Protein AF-A0A525BX23-F1 (afdb_monomer_lite)

Sequence (139 aa):
MHGLFRKISITIAASALLTISATSSAQLKKGWDKSSVDKLAKSCTSQIMQGAKQGYYEKARKAGNSNPKPFPEKQLKESFAGMCKCMSNKAANTWEFNDFKANANTYFKQLIQPAMNGGECKPTGLVGKAIKKAKESKK

Structure (mmCIF, N/CA/C/O backbone):
data_AF-A0A525BX23-F1
#
_entry.id   AF-A0A525BX23-F1
#
loop_
_atom_site.group_PDB
_atom_site.id
_atom_site.type_symbol
_atom_site.label_atom_id
_atom_site.label_alt_id
_atom_site.label_comp_id
_atom_site.label_asym_id
_atom_site.label_entity_id
_atom_site.label_seq_id
_atom_site.pdbx_PDB_ins_code
_atom_site.Cartn_x
_atom_site.Cartn_y
_atom_site.Cartn_z
_atom_site.occupancy
_atom_site.B_iso_or_equiv
_atom_site.auth_seq_id
_atom_site.auth_comp_id
_atom_site.auth_asym_id
_atom_site.auth_atom_id
_atom_site.pdbx_PDB_model_num
ATOM 1 N N . MET A 1 1 ? -39.612 -18.616 -74.747 1.00 38.44 1 MET A N 1
ATOM 2 C CA . MET A 1 1 ? -38.160 -18.804 -74.957 1.00 38.44 1 MET A CA 1
ATOM 3 C C . MET A 1 1 ? -37.420 -18.121 -73.815 1.00 38.44 1 MET A C 1
ATOM 5 O O . MET A 1 1 ? -37.908 -17.121 -73.315 1.00 38.44 1 MET A O 1
ATOM 9 N N . HIS A 1 2 ? -36.337 -18.751 -73.367 1.00 43.81 2 HIS A N 1
ATOM 10 C CA . HIS A 1 2 ? -35.515 -18.516 -72.172 1.00 43.81 2 HIS A CA 1
ATOM 11 C C . HIS A 1 2 ? -35.261 -17.061 -71.731 1.00 43.81 2 HIS A C 1
ATOM 13 O O . HIS A 1 2 ? -35.057 -16.188 -72.566 1.00 43.81 2 HIS A O 1
ATOM 19 N N . GLY A 1 3 ? -35.150 -16.832 -70.412 1.00 34.22 3 GLY A N 1
ATOM 20 C CA . GLY A 1 3 ? -34.769 -15.519 -69.878 1.00 34.22 3 GLY A CA 1
ATOM 21 C C . GLY A 1 3 ? -34.473 -15.446 -68.377 1.00 34.22 3 GLY A C 1
ATOM 22 O O . GLY A 1 3 ? -35.175 -14.760 -67.655 1.00 34.22 3 GLY A O 1
ATOM 23 N N . LEU A 1 4 ? -33.415 -16.139 -67.945 1.00 47.03 4 LEU A N 1
ATOM 24 C CA . LEU A 1 4 ? -32.524 -15.816 -66.818 1.00 47.03 4 LEU A CA 1
ATOM 25 C C . LEU A 1 4 ? -33.097 -15.565 -65.404 1.00 47.03 4 LEU A C 1
ATOM 27 O O . LEU A 1 4 ? -33.492 -14.469 -65.016 1.00 47.03 4 LEU A O 1
ATOM 31 N N . PHE A 1 5 ? -32.870 -16.575 -64.561 1.00 51.03 5 PHE A N 1
ATOM 32 C CA . PHE A 1 5 ? -32.584 -16.440 -63.135 1.00 51.03 5 PHE A CA 1
ATOM 33 C C . PHE A 1 5 ? -31.539 -15.340 -62.857 1.00 51.03 5 PHE A C 1
ATOM 35 O O . PHE A 1 5 ? -30.405 -15.425 -63.329 1.00 51.03 5 PHE A O 1
ATOM 42 N N . ARG A 1 6 ? -31.855 -14.381 -61.982 1.00 46.59 6 ARG A N 1
ATOM 43 C CA . ARG A 1 6 ? -30.848 -13.611 -61.233 1.00 46.59 6 ARG A CA 1
ATOM 44 C C . ARG A 1 6 ? -31.131 -13.734 -59.740 1.00 46.59 6 ARG A C 1
ATOM 46 O O . ARG A 1 6 ? -31.875 -12.959 -59.154 1.00 46.59 6 ARG A O 1
ATOM 53 N N . LYS A 1 7 ? -30.526 -14.761 -59.136 1.00 47.50 7 LYS A N 1
ATOM 54 C CA . LYS A 1 7 ? -30.366 -14.884 -57.686 1.00 47.50 7 LYS A CA 1
ATOM 55 C C . LYS A 1 7 ? -29.443 -13.756 -57.226 1.00 47.50 7 LYS A C 1
ATOM 57 O O . LYS A 1 7 ? -28.254 -13.778 -57.528 1.00 47.50 7 LYS A O 1
ATOM 62 N N . ILE A 1 8 ? -29.989 -12.766 -56.530 1.00 53.78 8 ILE A N 1
ATOM 63 C CA . ILE A 1 8 ? -29.196 -11.744 -55.848 1.00 53.78 8 ILE A CA 1
ATOM 64 C C . ILE A 1 8 ? -28.881 -12.300 -54.457 1.00 53.78 8 ILE A C 1
ATOM 66 O O . ILE A 1 8 ? -29.653 -12.156 -53.513 1.00 53.78 8 ILE A O 1
ATOM 70 N N . SER A 1 9 ? -27.760 -13.009 -54.351 1.00 48.25 9 SER A N 1
ATOM 71 C CA . SER A 1 9 ? -27.152 -13.346 -53.067 1.00 48.25 9 SER A CA 1
ATOM 72 C C . SER A 1 9 ? -26.430 -12.101 -52.553 1.00 48.25 9 SER A C 1
ATOM 74 O O . SER A 1 9 ? -25.322 -11.804 -52.991 1.00 48.25 9 SER A O 1
ATOM 76 N N . ILE A 1 10 ? -27.062 -11.344 -51.653 1.00 51.56 10 ILE A N 1
ATOM 77 C CA . ILE A 1 10 ? -26.359 -10.324 -50.864 1.00 51.56 10 ILE A CA 1
ATOM 78 C C . ILE A 1 10 ? -25.617 -11.070 -49.761 1.00 51.56 10 ILE A C 1
ATOM 80 O O . ILE A 1 10 ? -26.192 -11.478 -48.753 1.00 51.56 10 ILE A O 1
ATOM 84 N N . THR A 1 11 ? -24.330 -11.296 -49.991 1.00 51.59 11 THR A N 1
ATOM 85 C CA . THR A 1 11 ? -23.398 -11.785 -48.982 1.00 51.59 11 THR A CA 1
ATOM 86 C C . THR A 1 11 ? -23.236 -10.692 -47.930 1.00 51.59 11 THR A C 1
ATOM 88 O O . THR A 1 11 ? -22.620 -9.659 -48.189 1.00 51.59 11 THR A O 1
ATOM 91 N N . ILE A 1 12 ? -23.804 -10.897 -46.741 1.00 56.25 12 ILE A N 1
ATOM 92 C CA . ILE A 1 12 ? -23.509 -10.070 -45.570 1.00 56.25 12 ILE A CA 1
ATOM 93 C C . ILE A 1 12 ? -22.059 -10.378 -45.190 1.00 56.25 12 ILE A C 1
ATOM 95 O O . ILE A 1 12 ? -21.771 -11.399 -44.566 1.00 56.25 12 ILE A O 1
ATOM 99 N N . ALA A 1 13 ? -21.131 -9.525 -45.619 1.00 51.81 13 ALA A N 1
ATOM 100 C CA . ALA A 1 13 ? -19.764 -9.541 -45.131 1.00 51.81 13 ALA A CA 1
ATOM 101 C C . ALA A 1 13 ? -19.794 -9.126 -43.654 1.00 51.81 13 ALA A C 1
ATOM 103 O O . ALA A 1 13 ? -19.827 -7.944 -43.316 1.00 51.81 13 ALA A O 1
ATOM 104 N N . ALA A 1 14 ? -19.844 -10.118 -42.767 1.00 51.56 14 ALA A N 1
ATOM 105 C CA . ALA A 1 14 ? -19.589 -9.927 -41.354 1.00 51.56 14 ALA A CA 1
ATOM 106 C C . ALA A 1 14 ? -18.111 -9.550 -41.199 1.00 51.56 14 ALA A C 1
ATOM 108 O O . ALA A 1 14 ? -17.236 -10.413 -41.132 1.00 51.56 14 ALA A O 1
ATOM 109 N N . SER A 1 15 ? -17.830 -8.249 -41.186 1.00 55.75 15 SER A N 1
ATOM 110 C CA . SER A 1 15 ? -16.538 -7.710 -40.775 1.00 55.75 15 SER A CA 1
ATOM 111 C C . SER A 1 15 ? -16.331 -8.056 -39.303 1.00 55.75 15 SER A C 1
ATOM 113 O O . SER A 1 15 ? -16.725 -7.310 -38.408 1.00 55.75 15 SER A O 1
ATOM 115 N N . ALA A 1 16 ? -15.743 -9.224 -39.053 1.00 54.09 16 ALA A N 1
ATOM 116 C CA . ALA A 1 16 ? -15.185 -9.591 -37.767 1.00 54.09 16 ALA A CA 1
ATOM 117 C C . ALA A 1 16 ? -14.034 -8.620 -37.472 1.00 54.09 16 ALA A C 1
ATOM 119 O O . ALA A 1 16 ? -12.885 -8.848 -37.847 1.00 54.09 16 ALA A O 1
ATOM 120 N N . LEU A 1 17 ? -14.362 -7.497 -36.833 1.00 55.81 17 LEU A N 1
ATOM 121 C CA . LEU A 1 17 ? -13.396 -6.656 -36.144 1.00 55.81 17 LEU A CA 1
ATOM 122 C C . LEU A 1 17 ? -12.798 -7.511 -35.026 1.00 55.81 17 LEU A C 1
ATOM 124 O O . LEU A 1 17 ? -13.329 -7.586 -33.920 1.00 55.81 17 LEU A O 1
ATOM 128 N N . LEU A 1 18 ? -11.705 -8.195 -35.357 1.00 53.16 18 LEU A N 1
ATOM 129 C CA . LEU A 1 18 ? -10.747 -8.734 -34.409 1.00 53.16 18 LEU A CA 1
ATOM 130 C C . LEU A 1 18 ? -10.244 -7.555 -33.573 1.00 53.16 18 LEU A C 1
ATOM 132 O O . LEU A 1 18 ? -9.275 -6.885 -33.925 1.00 53.16 18 LEU A O 1
ATOM 136 N N . THR A 1 19 ? -10.919 -7.278 -32.462 1.00 56.97 19 THR A N 1
ATOM 137 C CA . THR A 1 19 ? -10.357 -6.515 -31.354 1.00 56.97 19 THR A CA 1
ATOM 138 C C . THR A 1 19 ? -9.219 -7.348 -30.788 1.00 56.97 19 THR A C 1
ATOM 140 O O . THR A 1 19 ? -9.377 -8.119 -29.842 1.00 56.97 19 THR A O 1
ATOM 143 N N . ILE A 1 20 ? -8.043 -7.204 -31.401 1.00 53.62 20 ILE A N 1
ATOM 144 C CA . ILE A 1 20 ? -6.779 -7.605 -30.804 1.00 53.62 20 ILE A CA 1
ATOM 145 C C . ILE A 1 20 ? -6.652 -6.725 -29.564 1.00 53.62 20 ILE A C 1
ATOM 147 O O . ILE A 1 20 ? -6.194 -5.585 -29.620 1.00 53.62 20 ILE A O 1
ATOM 151 N N . SER A 1 21 ? -7.142 -7.235 -28.437 1.00 47.41 21 SER A N 1
ATOM 152 C CA . SER A 1 21 ? -6.787 -6.713 -27.131 1.00 47.41 21 SER A CA 1
ATOM 153 C C . SER A 1 21 ? -5.287 -6.931 -27.034 1.00 47.41 21 SER A C 1
ATOM 155 O O . SER A 1 21 ? -4.837 -8.045 -26.767 1.00 47.41 21 SER A O 1
ATOM 157 N N . ALA A 1 22 ? -4.511 -5.901 -27.374 1.00 51.19 22 ALA A N 1
ATOM 158 C CA . ALA A 1 22 ? -3.086 -5.879 -27.133 1.00 51.19 22 ALA A CA 1
ATOM 159 C C . ALA A 1 22 ? -2.917 -6.054 -25.626 1.00 51.19 22 ALA A C 1
ATOM 161 O O . ALA A 1 22 ? -3.036 -5.110 -24.845 1.00 51.19 22 ALA A O 1
ATOM 162 N N . THR A 1 23 ? -2.718 -7.300 -25.207 1.00 42.97 23 THR A N 1
ATOM 163 C CA . THR A 1 23 ? -2.294 -7.631 -23.859 1.00 42.97 23 THR A CA 1
ATOM 164 C C . THR A 1 23 ? -0.853 -7.154 -23.778 1.00 42.97 23 THR A C 1
ATOM 166 O O . THR A 1 23 ? 0.080 -7.933 -23.959 1.00 42.97 23 THR A O 1
ATOM 169 N N . SER A 1 24 ? -0.667 -5.844 -23.603 1.00 49.28 24 SER A N 1
ATOM 170 C CA . SER A 1 24 ? 0.616 -5.252 -23.262 1.00 49.28 24 SER A CA 1
ATOM 171 C C . SER A 1 24 ? 1.027 -5.892 -21.948 1.00 49.28 24 SER A C 1
ATOM 173 O O . SER A 1 24 ? 0.584 -5.480 -20.876 1.00 49.28 24 SER A O 1
ATOM 175 N N . SER A 1 25 ? 1.822 -6.958 -22.034 1.00 53.00 25 SER A N 1
ATOM 176 C CA . SER A 1 25 ? 2.584 -7.469 -20.907 1.00 53.00 25 SER A CA 1
ATOM 177 C C . SER A 1 25 ? 3.446 -6.303 -20.457 1.00 53.00 25 SER A C 1
ATOM 179 O O . SER A 1 25 ? 4.442 -5.988 -21.102 1.00 53.00 25 SER A O 1
ATOM 181 N N . ALA A 1 26 ? 2.975 -5.593 -19.433 1.00 64.06 26 ALA A N 1
ATOM 182 C CA . ALA A 1 26 ? 3.566 -4.356 -18.967 1.00 64.06 26 ALA A CA 1
ATOM 183 C C . ALA A 1 26 ? 5.034 -4.637 -18.623 1.00 64.06 26 ALA A C 1
ATOM 185 O O . ALA A 1 26 ? 5.336 -5.365 -17.673 1.00 64.06 26 ALA A O 1
ATOM 186 N N . GLN A 1 27 ? 5.933 -4.175 -19.492 1.00 81.19 27 GLN A N 1
ATOM 187 C CA . GLN A 1 27 ? 7.348 -4.471 -19.376 1.00 81.19 27 GLN A CA 1
ATOM 188 C C . GLN A 1 2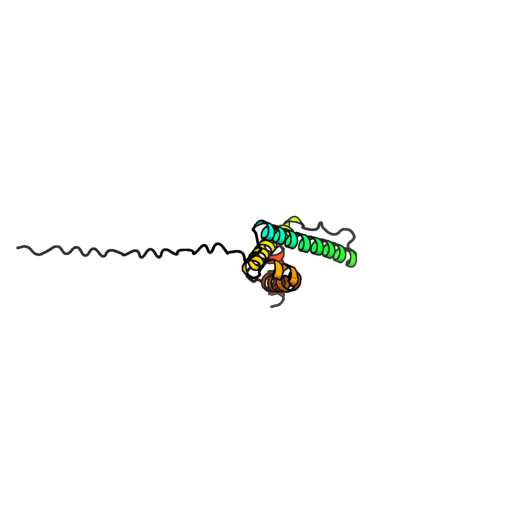7 ? 7.894 -3.665 -18.204 1.00 81.19 27 GLN A C 1
ATOM 190 O O . GLN A 1 27 ? 7.929 -2.434 -18.239 1.00 81.19 27 GLN A O 1
ATOM 195 N N . LEU A 1 28 ? 8.318 -4.377 -17.161 1.00 92.44 28 LEU A N 1
ATOM 196 C CA . LEU A 1 28 ? 8.921 -3.757 -15.992 1.00 92.44 28 LEU A CA 1
ATOM 197 C C . LEU A 1 28 ? 10.175 -2.978 -16.414 1.00 92.44 28 LEU A C 1
ATOM 199 O O . LEU A 1 28 ? 10.968 -3.441 -17.239 1.00 92.44 28 LEU A O 1
ATOM 203 N N . LYS A 1 29 ? 10.362 -1.791 -15.840 1.00 95.44 29 LYS A N 1
ATOM 204 C CA . LYS A 1 29 ? 11.578 -0.994 -16.009 1.00 95.44 29 LYS A CA 1
ATOM 205 C C . LYS A 1 29 ? 12.786 -1.737 -15.435 1.00 95.44 29 LYS A C 1
ATOM 207 O O . LYS A 1 29 ? 12.662 -2.671 -14.640 1.00 95.44 29 LYS A O 1
ATOM 212 N N . LYS A 1 30 ? 13.982 -1.294 -15.818 1.00 96.12 30 LYS A N 1
ATOM 213 C CA . LYS A 1 30 ? 15.248 -1.900 -15.396 1.00 96.12 30 LYS A CA 1
ATOM 214 C C . LYS A 1 30 ? 15.338 -2.041 -13.871 1.00 96.12 30 LYS A C 1
ATOM 216 O O . LYS A 1 30 ? 14.972 -1.137 -13.117 1.00 96.12 30 LYS A O 1
ATOM 221 N N . GLY A 1 31 ? 15.864 -3.183 -13.430 1.00 94.56 31 GLY A N 1
ATOM 222 C CA . GLY A 1 31 ? 16.097 -3.497 -12.018 1.00 94.56 31 GLY A CA 1
ATOM 223 C C . GLY A 1 31 ? 14.867 -3.997 -11.256 1.00 94.56 31 GLY A C 1
ATOM 224 O O . GLY A 1 31 ? 15.007 -4.376 -10.098 1.00 94.56 31 GLY A O 1
ATOM 225 N N . TRP A 1 32 ? 13.686 -4.030 -11.878 1.00 96.50 32 TRP A N 1
ATOM 226 C CA . TRP A 1 32 ? 12.504 -4.658 -11.294 1.00 96.50 32 TRP A CA 1
ATOM 227 C C . TRP A 1 32 ? 12.396 -6.128 -11.690 1.00 96.50 32 TRP A C 1
ATOM 229 O O . TRP A 1 32 ? 12.539 -6.490 -12.855 1.00 96.50 32 TRP A O 1
ATOM 239 N N . ASP A 1 33 ? 12.028 -6.958 -10.722 1.00 95.12 33 ASP A N 1
ATOM 240 C CA . ASP A 1 33 ? 11.516 -8.308 -10.934 1.00 95.12 33 ASP A CA 1
ATOM 241 C C . ASP A 1 33 ? 10.122 -8.447 -10.310 1.00 95.12 33 ASP A C 1
ATOM 243 O O . ASP A 1 33 ? 9.720 -7.664 -9.442 1.00 95.12 33 ASP A O 1
ATOM 247 N N . LYS A 1 34 ? 9.381 -9.479 -10.723 1.00 94.19 34 LYS A N 1
ATOM 248 C CA . LYS A 1 34 ? 8.028 -9.743 -10.213 1.00 94.19 34 LYS A CA 1
ATOM 249 C C . LYS A 1 34 ? 7.988 -9.871 -8.686 1.00 94.19 34 LYS A C 1
ATOM 251 O O . LYS A 1 34 ? 7.058 -9.363 -8.062 1.00 94.19 34 LYS A O 1
ATOM 256 N N . SER A 1 35 ? 8.996 -10.490 -8.070 1.00 96.06 35 SER A N 1
ATOM 257 C CA . SER A 1 35 ? 9.039 -10.635 -6.613 1.00 96.06 35 SER A CA 1
ATOM 258 C C . SER A 1 35 ? 9.257 -9.289 -5.919 1.00 96.06 35 SER A C 1
ATOM 260 O O . SER A 1 35 ? 8.654 -9.049 -4.876 1.00 96.06 35 SER A O 1
ATOM 262 N N . SER A 1 36 ? 10.052 -8.385 -6.496 1.00 95.56 36 SER A N 1
ATOM 263 C CA . SER A 1 36 ? 10.242 -7.026 -5.973 1.00 95.56 36 SER A CA 1
ATOM 264 C C . SER A 1 36 ? 8.957 -6.199 -6.049 1.00 95.56 36 SER A C 1
ATOM 266 O O . SER A 1 36 ? 8.615 -5.515 -5.082 1.00 95.56 36 SER A O 1
ATOM 268 N N . VAL A 1 37 ? 8.182 -6.331 -7.131 1.00 96.50 37 VAL A N 1
ATOM 269 C CA . VAL A 1 37 ? 6.847 -5.712 -7.244 1.00 96.50 37 VAL A CA 1
ATOM 270 C C . VAL A 1 37 ? 5.887 -6.267 -6.185 1.00 96.50 37 VAL A C 1
ATOM 272 O O . VAL A 1 37 ? 5.215 -5.500 -5.491 1.00 96.50 37 VAL A O 1
ATOM 275 N N . ASP A 1 38 ? 5.855 -7.587 -5.996 1.00 96.50 38 ASP A N 1
ATOM 276 C CA . ASP A 1 38 ? 4.991 -8.227 -4.997 1.00 96.50 38 ASP A CA 1
ATOM 277 C C . ASP A 1 38 ? 5.403 -7.874 -3.557 1.00 96.50 38 ASP A C 1
ATOM 279 O O . ASP A 1 38 ? 4.546 -7.640 -2.697 1.00 96.50 38 ASP A O 1
ATOM 283 N N . LYS A 1 39 ? 6.710 -7.797 -3.276 1.00 96.62 39 LYS A N 1
ATOM 284 C CA . LYS A 1 39 ? 7.249 -7.337 -1.985 1.00 96.62 39 LYS A CA 1
ATOM 285 C C . LYS A 1 39 ? 6.850 -5.892 -1.716 1.00 96.62 39 LYS A C 1
ATOM 287 O O . LYS A 1 39 ? 6.423 -5.584 -0.602 1.00 96.62 39 LYS A O 1
ATOM 292 N N . LEU A 1 40 ? 6.922 -5.029 -2.727 1.00 95.69 40 LEU A N 1
ATOM 293 C CA . LEU A 1 40 ? 6.493 -3.641 -2.610 1.00 95.69 40 LEU A CA 1
ATOM 294 C C . LEU A 1 40 ? 4.997 -3.539 -2.286 1.00 95.69 40 LEU A C 1
ATOM 296 O O . LEU A 1 40 ? 4.623 -2.815 -1.364 1.00 95.69 40 LEU A O 1
ATOM 300 N N . ALA A 1 41 ? 4.150 -4.312 -2.970 1.00 96.50 41 ALA A N 1
ATOM 301 C CA . ALA A 1 41 ? 2.706 -4.313 -2.734 1.00 96.50 41 ALA A CA 1
ATOM 302 C C . ALA A 1 41 ? 2.354 -4.802 -1.316 1.00 96.50 41 ALA A C 1
ATOM 304 O O . ALA A 1 41 ? 1.509 -4.212 -0.629 1.00 96.50 41 ALA A O 1
ATOM 305 N N . LYS A 1 42 ? 3.036 -5.853 -0.845 1.00 96.38 42 LYS A N 1
ATOM 306 C CA . LYS A 1 42 ? 2.896 -6.369 0.526 1.00 96.38 42 LYS A CA 1
ATOM 307 C C . LYS A 1 42 ? 3.357 -5.345 1.564 1.00 96.38 42 LYS A C 1
ATOM 309 O O . LYS A 1 42 ? 2.637 -5.119 2.535 1.00 96.38 42 LYS A O 1
ATOM 314 N N . SER A 1 43 ? 4.504 -4.700 1.343 1.00 95.00 43 SER A N 1
ATOM 315 C CA . SER A 1 43 ? 5.036 -3.659 2.232 1.00 95.00 43 SER A CA 1
ATOM 316 C C . SER A 1 43 ? 4.099 -2.453 2.311 1.00 95.00 43 SER A C 1
ATOM 318 O O . SER A 1 43 ? 3.744 -2.034 3.410 1.00 95.00 43 SER A O 1
ATOM 320 N N . CYS A 1 44 ? 3.607 -1.966 1.167 1.00 94.75 44 CYS A N 1
ATOM 321 C CA . CYS A 1 44 ? 2.589 -0.916 1.093 1.00 94.75 44 CYS A CA 1
ATOM 322 C C . CYS A 1 44 ? 1.363 -1.268 1.946 1.00 94.75 44 CYS A C 1
ATOM 324 O O . CYS A 1 44 ? 0.949 -0.485 2.799 1.00 94.75 44 CYS A O 1
ATOM 326 N N . THR A 1 45 ? 0.826 -2.482 1.780 1.00 95.38 45 THR A N 1
ATOM 327 C CA . THR A 1 45 ? -0.354 -2.923 2.536 1.00 95.38 45 THR A CA 1
ATOM 328 C C . THR A 1 45 ? -0.048 -2.983 4.032 1.00 95.38 45 THR A C 1
ATOM 330 O O . THR A 1 45 ? -0.822 -2.479 4.839 1.00 95.38 45 THR A O 1
ATOM 333 N N . SER A 1 46 ? 1.094 -3.557 4.417 1.00 94.56 46 SER A N 1
ATOM 334 C CA . SER A 1 46 ? 1.503 -3.679 5.820 1.00 94.56 46 SER A CA 1
ATOM 335 C C . SER A 1 46 ? 1.660 -2.320 6.501 1.00 94.56 46 SER A C 1
ATOM 337 O O . SER A 1 46 ? 1.127 -2.123 7.589 1.00 94.56 46 SER A O 1
ATOM 339 N N . GLN A 1 47 ? 2.349 -1.372 5.863 1.00 93.06 47 GLN A N 1
ATOM 340 C CA . GLN A 1 47 ? 2.585 -0.043 6.433 1.00 93.06 47 GLN A CA 1
ATOM 341 C C . GLN A 1 47 ? 1.279 0.735 6.625 1.00 93.06 47 GLN A C 1
ATOM 343 O O . GLN A 1 47 ? 1.060 1.319 7.687 1.00 93.06 47 GLN A O 1
ATOM 348 N N . ILE A 1 48 ? 0.366 0.674 5.648 1.00 92.88 48 ILE A N 1
ATOM 349 C CA . ILE A 1 48 ? -0.964 1.285 5.775 1.00 92.88 48 ILE A CA 1
ATOM 350 C C . ILE A 1 48 ? -1.735 0.656 6.940 1.00 92.88 48 ILE A C 1
ATOM 352 O O . ILE A 1 48 ? -2.317 1.373 7.752 1.00 92.88 48 ILE A O 1
ATOM 356 N N . MET A 1 49 ? -1.729 -0.674 7.047 1.00 94.75 49 MET A N 1
ATOM 357 C CA . MET A 1 49 ? -2.456 -1.386 8.099 1.00 94.75 49 MET A CA 1
ATOM 358 C C . MET A 1 49 ? -1.913 -1.083 9.498 1.00 94.75 49 MET A C 1
ATOM 360 O O . MET A 1 49 ? -2.705 -0.888 10.420 1.00 94.75 49 MET A O 1
ATOM 364 N N . 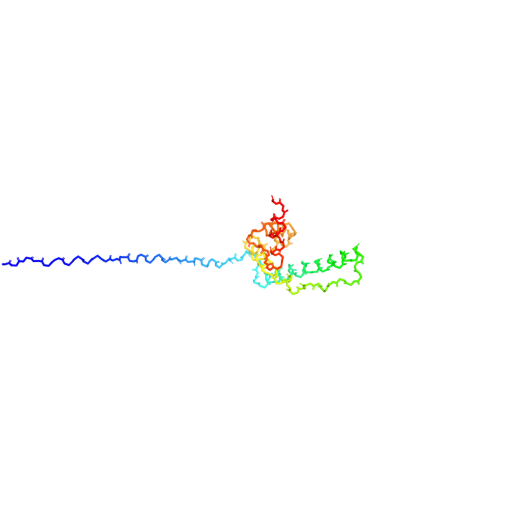GLN A 1 50 ? -0.590 -0.995 9.658 1.00 93.50 50 GLN A N 1
ATOM 365 C CA . GLN A 1 50 ? 0.040 -0.623 10.927 1.00 93.50 50 GLN A CA 1
ATOM 366 C C . GLN A 1 50 ? -0.363 0.793 11.351 1.00 93.50 50 GLN A C 1
ATOM 368 O O . GLN A 1 50 ? -0.878 0.969 12.458 1.00 93.50 50 GLN A O 1
ATOM 373 N N . GLY A 1 51 ? -0.232 1.776 10.454 1.00 91.50 51 GLY A N 1
ATOM 374 C CA . GLY A 1 51 ? -0.625 3.158 10.741 1.00 91.50 51 GLY A CA 1
ATOM 375 C C . GLY A 1 51 ? -2.125 3.303 11.020 1.00 91.50 51 GLY A C 1
ATOM 376 O O . GLY A 1 51 ? -2.523 3.987 11.962 1.00 91.50 51 GLY A O 1
ATOM 377 N N . ALA A 1 52 ? -2.974 2.606 10.261 1.00 92.62 52 ALA A N 1
ATOM 378 C CA . ALA A 1 52 ? -4.421 2.621 10.469 1.00 92.62 52 ALA A CA 1
ATOM 379 C C . ALA A 1 52 ? -4.820 2.022 11.825 1.00 92.62 52 ALA A C 1
ATOM 381 O O . ALA A 1 52 ? -5.685 2.572 12.509 1.00 92.62 52 ALA A O 1
ATOM 382 N N . LYS A 1 53 ? -4.181 0.920 12.234 1.00 93.81 53 LYS A N 1
ATOM 383 C CA . LYS A 1 53 ? -4.429 0.271 13.527 1.00 93.81 53 LYS A CA 1
ATOM 384 C C . LYS A 1 53 ? -4.001 1.166 14.687 1.00 93.81 53 LYS A C 1
ATOM 386 O O . LYS A 1 53 ? -4.782 1.370 15.613 1.00 93.81 53 LYS A O 1
ATOM 391 N N . GLN A 1 54 ? -2.804 1.747 14.610 1.00 93.69 54 GLN A N 1
ATOM 392 C CA . GLN A 1 54 ? -2.305 2.696 15.609 1.00 93.69 54 GLN A CA 1
ATOM 393 C C . GLN A 1 54 ? -3.237 3.907 15.739 1.00 93.69 54 GLN A C 1
ATOM 395 O O . GLN A 1 54 ? -3.718 4.194 16.834 1.00 93.69 54 GLN A O 1
ATOM 400 N N . GLY A 1 55 ? -3.582 4.551 14.619 1.00 92.25 55 GLY A N 1
ATOM 401 C CA . GLY A 1 55 ? -4.478 5.707 14.613 1.00 92.25 55 GLY A CA 1
ATOM 402 C C . GLY A 1 55 ? -5.894 5.390 15.109 1.00 92.25 55 GLY A C 1
ATOM 403 O O . GLY A 1 55 ? -6.516 6.230 15.760 1.00 92.25 55 GLY A O 1
ATOM 404 N N . TYR A 1 56 ? -6.405 4.179 14.857 1.00 93.06 56 TYR A N 1
ATOM 405 C CA . TYR A 1 56 ? -7.708 3.733 15.360 1.00 93.06 56 TYR A CA 1
ATOM 406 C C . TYR A 1 56 ? -7.746 3.704 16.893 1.00 93.06 56 TYR A C 1
ATOM 408 O O . TYR A 1 56 ? -8.619 4.327 17.504 1.00 93.06 56 TYR A O 1
ATOM 416 N N . TYR A 1 57 ? -6.783 3.022 17.516 1.00 93.38 57 TYR A N 1
ATOM 417 C CA . TYR A 1 57 ? -6.726 2.907 18.974 1.00 93.38 57 TYR A CA 1
ATOM 418 C C . TYR A 1 57 ? -6.326 4.221 19.645 1.00 93.38 57 TYR A C 1
ATOM 420 O O . TYR A 1 57 ? -6.870 4.561 20.695 1.00 93.38 57 TYR A O 1
ATOM 428 N N . GLU A 1 58 ? -5.447 5.011 19.026 1.00 94.62 58 GLU A N 1
ATOM 429 C CA . GLU A 1 58 ? -5.112 6.341 19.533 1.00 94.62 58 GLU A CA 1
ATOM 430 C C . GLU A 1 58 ? -6.340 7.259 19.542 1.00 94.62 58 GLU A C 1
ATOM 432 O O . GLU A 1 58 ? -6.589 7.953 20.531 1.00 94.62 58 GLU A O 1
ATOM 437 N N . LYS A 1 59 ? -7.148 7.235 18.476 1.00 93.44 59 LYS A N 1
ATOM 438 C CA . LYS A 1 59 ? -8.389 8.012 18.403 1.00 93.44 59 LYS A CA 1
ATOM 439 C C . LYS A 1 59 ? -9.415 7.545 19.435 1.00 93.44 59 LYS A C 1
ATOM 441 O O . LYS A 1 59 ? -10.050 8.389 20.059 1.00 93.44 59 LYS A O 1
ATOM 446 N N . ALA A 1 60 ? -9.555 6.235 19.646 1.00 93.06 60 ALA A N 1
ATOM 447 C CA . ALA A 1 60 ? -10.422 5.692 20.692 1.00 93.06 60 ALA A CA 1
ATOM 448 C C . ALA A 1 60 ? -9.990 6.156 22.091 1.00 93.06 60 ALA A C 1
ATOM 450 O O . ALA A 1 60 ? -10.822 6.648 22.852 1.00 93.06 60 ALA A O 1
ATOM 451 N N . ARG A 1 61 ? -8.684 6.094 22.386 1.00 93.00 61 ARG A N 1
ATOM 452 C CA . ARG A 1 61 ? -8.103 6.576 23.646 1.00 93.00 61 ARG A CA 1
ATOM 453 C C . ARG A 1 61 ? -8.370 8.065 23.861 1.00 93.00 61 ARG A C 1
ATOM 455 O O . ARG A 1 61 ? -8.819 8.451 24.933 1.00 93.00 61 ARG A O 1
ATOM 462 N N . LYS A 1 62 ? -8.137 8.901 22.841 1.00 94.62 62 LYS A N 1
ATOM 463 C CA . LYS A 1 62 ? -8.412 10.351 22.900 1.00 94.62 62 LYS A CA 1
ATOM 464 C C . LYS A 1 62 ? -9.897 10.667 23.097 1.00 94.62 62 LYS A C 1
ATOM 466 O O . LYS A 1 62 ? -10.217 11.693 23.679 1.00 94.62 62 LYS A O 1
ATOM 471 N N . ALA A 1 63 ? -10.787 9.796 22.630 1.00 93.81 63 ALA A N 1
ATOM 472 C CA . ALA A 1 63 ? -12.231 9.928 22.803 1.00 93.81 63 ALA A CA 1
ATOM 473 C C . ALA A 1 63 ? -12.751 9.361 24.141 1.00 93.81 63 ALA A C 1
ATOM 475 O O . ALA A 1 63 ? -13.963 9.293 24.324 1.00 93.81 63 ALA A O 1
ATOM 476 N N . GLY A 1 64 ? -11.874 8.904 25.046 1.00 93.75 64 GLY A N 1
ATOM 477 C CA . GLY A 1 64 ? -12.281 8.287 26.314 1.00 93.75 64 GLY A CA 1
ATOM 478 C C . GLY A 1 64 ? -12.991 6.937 26.151 1.00 93.75 64 GLY A C 1
ATOM 479 O O . GLY A 1 64 ? -13.657 6.475 27.072 1.00 93.75 64 GLY A O 1
ATOM 480 N N . ASN A 1 65 ? -12.878 6.294 24.984 1.00 92.38 65 ASN A N 1
ATOM 481 C CA . ASN A 1 65 ? -13.484 4.990 24.750 1.00 92.38 65 ASN A CA 1
ATOM 482 C C . ASN A 1 65 ? -12.562 3.878 25.265 1.00 92.38 65 ASN A C 1
ATOM 484 O O . ASN A 1 65 ? -11.638 3.457 24.565 1.00 92.38 65 ASN A O 1
ATOM 488 N N . SER A 1 66 ? -12.845 3.393 26.473 1.00 84.75 66 SER A N 1
ATOM 489 C CA . SER A 1 66 ? -12.091 2.325 27.140 1.00 84.75 66 SER A CA 1
ATOM 490 C C . SER A 1 66 ? -12.296 0.933 26.530 1.00 84.75 66 SER A C 1
ATOM 492 O O . SER A 1 66 ? -11.526 0.027 26.835 1.00 84.75 66 SER A O 1
ATOM 494 N N . ASN A 1 67 ? -13.304 0.742 25.669 1.00 88.69 67 ASN A N 1
ATOM 495 C CA . ASN A 1 67 ? -13.574 -0.537 25.006 1.00 88.69 67 ASN A CA 1
ATOM 496 C C . ASN A 1 67 ? -13.973 -0.332 23.530 1.00 88.69 67 ASN A C 1
ATOM 498 O O . ASN A 1 67 ? -15.139 -0.512 23.154 1.00 88.69 67 ASN A O 1
ATOM 502 N N . PRO A 1 68 ? -13.033 0.100 22.669 1.00 89.50 68 PRO A N 1
ATOM 503 C CA . PRO A 1 68 ? -13.324 0.273 21.258 1.00 89.50 68 PRO A CA 1
ATOM 504 C C . PRO A 1 68 ? -13.664 -1.063 20.604 1.00 89.50 68 PRO A C 1
ATOM 506 O O . PRO A 1 68 ? -13.143 -2.117 20.967 1.00 89.50 68 PRO A O 1
ATOM 509 N N . LYS A 1 69 ? -14.510 -1.003 19.573 1.00 91.50 69 LYS A N 1
ATOM 510 C CA . LYS A 1 69 ? -14.786 -2.170 18.733 1.00 91.50 69 LYS A CA 1
ATOM 511 C C . LYS A 1 69 ? -13.473 -2.738 18.164 1.00 91.50 69 LYS A C 1
ATOM 513 O O . LYS A 1 69 ? -12.513 -1.991 17.961 1.00 91.50 69 LYS A O 1
ATOM 518 N N . PRO A 1 70 ? -13.418 -4.043 17.856 1.00 91.62 70 PRO A N 1
ATOM 519 C CA . PRO A 1 70 ? -12.248 -4.624 17.213 1.00 91.62 70 PRO A CA 1
ATOM 520 C C . PRO A 1 70 ? -11.904 -3.905 15.904 1.00 91.62 70 PRO A C 1
ATOM 522 O O . PRO A 1 70 ? -12.786 -3.584 15.102 1.00 91.62 70 PRO A O 1
ATOM 525 N N . PHE A 1 71 ? -10.611 -3.670 15.677 1.00 92.88 71 PHE A N 1
ATOM 526 C CA . PHE A 1 71 ? -10.128 -3.084 14.433 1.00 92.88 71 PHE A CA 1
ATOM 527 C C . PHE A 1 71 ? -10.444 -4.028 13.252 1.00 92.88 71 PHE A C 1
A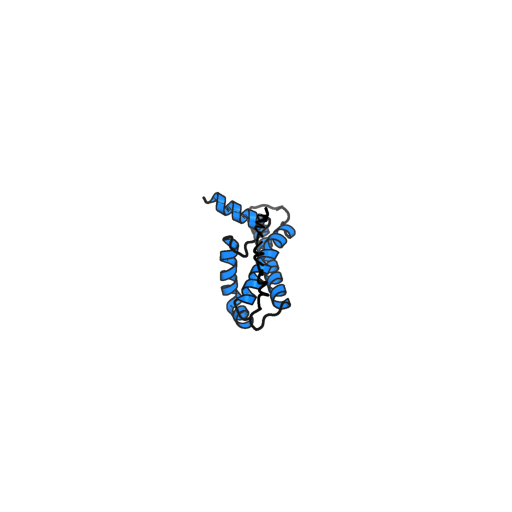TOM 529 O O . PHE A 1 71 ? -10.070 -5.203 13.309 1.00 92.88 71 PHE A O 1
ATOM 536 N N . PRO A 1 72 ? -11.111 -3.559 12.176 1.00 91.94 72 PRO A N 1
ATOM 537 C CA . PRO A 1 72 ? -11.568 -4.411 11.075 1.00 91.94 72 PRO A CA 1
ATOM 538 C C . PRO A 1 72 ? -10.421 -4.762 10.109 1.00 91.94 72 PRO A C 1
ATOM 540 O O . PRO A 1 72 ? -10.425 -4.395 8.932 1.00 91.94 72 PRO A O 1
ATOM 543 N N . GLU A 1 73 ? -9.418 -5.481 10.614 1.00 93.31 73 GLU A N 1
ATOM 544 C CA . GLU A 1 73 ? -8.133 -5.702 9.945 1.00 93.31 73 GLU A CA 1
ATOM 545 C C . GLU A 1 73 ? -8.293 -6.378 8.577 1.00 93.31 73 GLU A C 1
ATOM 547 O O . GLU A 1 73 ? -7.758 -5.896 7.579 1.00 93.31 73 GLU A O 1
ATOM 552 N N . LYS A 1 74 ? -9.094 -7.448 8.501 1.00 92.44 74 LYS A N 1
ATOM 553 C CA . LYS A 1 74 ? -9.323 -8.203 7.260 1.00 92.44 74 LYS A CA 1
ATOM 554 C C . LYS A 1 74 ? -9.941 -7.336 6.156 1.00 92.44 74 LYS A C 1
ATOM 556 O O . LYS A 1 74 ? -9.419 -7.284 5.047 1.00 92.44 74 LYS A O 1
ATOM 561 N N . GLN A 1 75 ? -11.013 -6.615 6.481 1.00 91.56 75 GLN A N 1
ATOM 562 C CA . GLN A 1 75 ? -11.766 -5.801 5.520 1.00 91.56 75 GLN A CA 1
ATOM 563 C C . GLN A 1 75 ? -10.930 -4.628 4.995 1.00 91.56 75 GLN A C 1
ATOM 565 O O . GLN A 1 75 ? -10.980 -4.291 3.809 1.00 91.56 75 GLN A O 1
ATOM 570 N N . LEU A 1 76 ? -10.139 -4.002 5.872 1.00 92.81 76 LEU A N 1
ATOM 571 C CA . LEU A 1 76 ? -9.224 -2.931 5.486 1.00 92.81 76 LEU A CA 1
ATOM 572 C C . LEU A 1 76 ? -8.072 -3.461 4.630 1.00 92.81 76 LEU A C 1
ATOM 574 O O . LEU A 1 76 ? -7.763 -2.868 3.598 1.00 92.81 76 LEU A O 1
ATOM 578 N N . LYS A 1 77 ? -7.492 -4.610 4.992 1.00 93.88 77 LYS A N 1
ATOM 579 C CA . LYS A 1 77 ? -6.428 -5.244 4.208 1.00 93.88 77 LYS A CA 1
ATOM 580 C C . LYS A 1 77 ? -6.889 -5.554 2.785 1.00 93.88 77 LYS A C 1
ATOM 582 O O . LYS A 1 77 ? -6.183 -5.219 1.840 1.00 93.88 77 LYS A O 1
ATOM 587 N N . GLU A 1 78 ? -8.080 -6.127 2.622 1.00 91.94 78 GLU A N 1
ATOM 588 C CA . GLU A 1 78 ? -8.681 -6.389 1.305 1.00 91.94 78 GLU A CA 1
ATOM 589 C C . GLU A 1 78 ? -8.912 -5.092 0.513 1.00 91.94 78 GLU A C 1
ATOM 591 O O . GLU A 1 78 ? -8.607 -5.029 -0.678 1.00 91.94 78 GLU A O 1
ATOM 596 N N . SER A 1 79 ? -9.365 -4.030 1.190 1.00 91.88 79 SER A N 1
ATOM 597 C CA . SER A 1 79 ? -9.603 -2.714 0.579 1.00 91.88 79 SER A CA 1
ATOM 598 C C . SER A 1 79 ? -8.325 -2.074 0.015 1.00 91.88 79 SER A C 1
ATOM 600 O O . SER A 1 79 ? -8.373 -1.401 -1.018 1.00 91.88 79 SER A O 1
ATOM 602 N N . PHE A 1 80 ? -7.182 -2.284 0.677 1.00 94.56 80 PHE A N 1
ATOM 603 C CA . PHE A 1 80 ? -5.893 -1.704 0.286 1.00 94.56 80 PHE A CA 1
ATOM 604 C C . PHE A 1 80 ? -5.030 -2.616 -0.588 1.00 94.56 80 PHE A C 1
ATOM 606 O O . PHE A 1 80 ? -4.218 -2.103 -1.356 1.00 94.56 80 PHE A O 1
ATOM 613 N N . ALA A 1 81 ? -5.201 -3.940 -0.529 1.00 94.44 81 ALA A N 1
ATOM 614 C CA . ALA A 1 81 ? -4.368 -4.882 -1.278 1.00 94.44 81 ALA A CA 1
ATOM 615 C C . ALA A 1 81 ? -4.410 -4.621 -2.794 1.00 94.44 81 ALA A C 1
ATOM 617 O O . ALA A 1 81 ? -3.365 -4.595 -3.448 1.00 94.44 81 ALA A O 1
ATOM 618 N N . GLY A 1 82 ? -5.601 -4.364 -3.348 1.00 94.38 82 GLY A N 1
ATOM 619 C CA . GLY A 1 82 ? -5.768 -4.021 -4.765 1.00 94.38 82 GLY A CA 1
ATOM 620 C C . GLY A 1 82 ? -5.092 -2.698 -5.140 1.00 94.38 82 GLY A C 1
ATOM 621 O O . GLY A 1 82 ? -4.362 -2.636 -6.128 1.00 94.38 82 GLY A O 1
ATOM 622 N N . MET A 1 83 ? -5.262 -1.668 -4.305 1.00 95.62 83 MET A N 1
ATOM 623 C CA . MET A 1 83 ? -4.613 -0.364 -4.477 1.00 95.62 83 MET A CA 1
ATOM 624 C C . MET A 1 83 ? -3.086 -0.494 -4.448 1.00 95.62 83 MET A C 1
ATOM 626 O O . MET A 1 83 ? -2.415 -0.036 -5.369 1.00 95.62 83 MET A O 1
ATOM 630 N N . CYS A 1 84 ? -2.527 -1.156 -3.433 1.00 96.38 84 CYS A N 1
ATOM 631 C CA . CYS A 1 84 ? -1.085 -1.359 -3.311 1.00 96.38 84 CYS A CA 1
ATOM 632 C C . CYS A 1 84 ? -0.521 -2.170 -4.478 1.00 96.38 84 CYS A C 1
ATOM 634 O O . CYS A 1 84 ? 0.505 -1.790 -5.032 1.00 96.38 84 CYS A O 1
ATOM 636 N N . LYS A 1 85 ? -1.210 -3.231 -4.917 1.00 96.38 85 LYS A N 1
ATOM 637 C CA . LYS A 1 85 ? -0.802 -3.994 -6.103 1.00 96.38 85 LYS A CA 1
ATOM 638 C C . LYS A 1 85 ? -0.799 -3.124 -7.361 1.00 96.38 85 LYS A C 1
ATOM 640 O O . LYS A 1 85 ? 0.171 -3.164 -8.114 1.00 96.38 85 LYS A O 1
ATOM 645 N N . CYS A 1 86 ? -1.844 -2.330 -7.584 1.00 96.19 86 CYS A N 1
ATOM 646 C CA . CYS A 1 86 ? -1.916 -1.407 -8.717 1.00 96.19 86 CYS A CA 1
ATOM 647 C C . CYS A 1 86 ? -0.767 -0.390 -8.686 1.00 96.19 86 CYS A C 1
ATOM 649 O O . CYS A 1 86 ? -0.023 -0.273 -9.657 1.00 96.19 86 CYS A O 1
ATOM 651 N N . MET A 1 87 ? -0.549 0.273 -7.545 1.00 96.19 87 MET A N 1
ATOM 652 C CA . MET A 1 87 ? 0.518 1.267 -7.396 1.00 96.19 87 MET A CA 1
ATOM 653 C C . MET A 1 87 ? 1.911 0.658 -7.572 1.00 96.19 87 MET A C 1
ATOM 655 O O . MET A 1 87 ? 2.749 1.267 -8.224 1.00 96.19 87 MET A O 1
ATOM 659 N N . SER A 1 88 ? 2.168 -0.542 -7.044 1.00 96.38 88 SER A N 1
ATOM 660 C CA . SER A 1 88 ? 3.460 -1.214 -7.223 1.00 96.38 88 SER A CA 1
ATOM 661 C C . SER A 1 88 ? 3.722 -1.593 -8.678 1.00 96.38 88 SER A C 1
ATOM 663 O O . SER A 1 88 ? 4.838 -1.406 -9.154 1.00 96.38 88 SER A O 1
ATOM 665 N N . ASN A 1 89 ? 2.703 -2.058 -9.408 1.00 95.81 89 ASN A N 1
ATOM 666 C CA . ASN A 1 89 ? 2.840 -2.286 -10.848 1.00 95.81 89 ASN A CA 1
ATOM 667 C C . ASN A 1 89 ? 3.083 -0.970 -11.590 1.00 95.81 89 ASN A C 1
ATOM 669 O O . ASN A 1 89 ? 3.972 -0.900 -12.434 1.00 95.81 89 ASN A O 1
ATOM 673 N N . LYS A 1 90 ? 2.346 0.092 -11.257 1.00 94.81 90 LYS A N 1
ATOM 674 C CA . LYS A 1 90 ? 2.526 1.405 -11.883 1.00 94.81 90 LYS A CA 1
ATOM 675 C C . LYS A 1 90 ? 3.929 1.954 -11.638 1.00 94.81 90 LYS A C 1
ATOM 677 O O . LYS A 1 90 ? 4.580 2.381 -12.584 1.00 94.81 90 LYS A O 1
ATOM 682 N N . ALA A 1 91 ? 4.430 1.851 -10.408 1.00 95.50 91 ALA A N 1
ATOM 683 C CA . ALA A 1 91 ? 5.798 2.212 -10.058 1.00 95.50 91 ALA A CA 1
ATOM 684 C C . ALA A 1 91 ? 6.829 1.464 -10.911 1.00 95.50 91 ALA A C 1
ATOM 686 O O . ALA A 1 91 ? 7.674 2.098 -11.540 1.00 95.50 91 ALA A O 1
ATOM 687 N N . ALA A 1 92 ? 6.701 0.139 -11.000 1.00 96.62 92 ALA A N 1
ATOM 688 C CA . ALA A 1 92 ? 7.623 -0.699 -11.757 1.00 96.62 92 ALA A CA 1
ATOM 689 C C . ALA A 1 92 ? 7.568 -0.483 -13.276 1.00 96.62 92 ALA A C 1
ATOM 691 O O . ALA A 1 92 ? 8.539 -0.769 -13.965 1.00 96.62 92 ALA A O 1
ATOM 692 N N . ASN A 1 93 ? 6.461 0.042 -13.806 1.00 95.25 93 ASN A N 1
ATOM 693 C CA . ASN A 1 93 ? 6.343 0.427 -15.215 1.00 95.25 93 ASN A CA 1
ATOM 694 C C . ASN A 1 93 ? 6.797 1.871 -15.491 1.00 95.25 93 ASN A C 1
ATOM 696 O O . ASN A 1 93 ? 7.028 2.231 -16.644 1.00 95.25 93 ASN A O 1
ATOM 700 N N . THR A 1 94 ? 6.938 2.697 -14.451 1.00 94.94 94 THR A N 1
ATOM 701 C CA . THR A 1 94 ? 7.228 4.132 -14.596 1.00 94.94 94 THR A CA 1
ATOM 702 C C . THR A 1 94 ? 8.706 4.437 -14.361 1.00 94.94 94 THR A C 1
ATOM 704 O O . THR A 1 94 ? 9.330 5.067 -15.213 1.00 94.94 94 THR A O 1
ATOM 707 N N . TRP A 1 95 ? 9.289 3.941 -13.264 1.00 96.50 95 TRP A N 1
ATOM 708 C CA . TRP A 1 95 ? 10.656 4.271 -12.833 1.00 96.50 95 TRP A CA 1
ATOM 709 C C . TRP A 1 95 ? 11.549 3.036 -12.773 1.00 96.50 95 TRP A C 1
ATOM 711 O O . TRP A 1 95 ? 11.074 1.943 -12.476 1.00 96.50 95 TRP A O 1
ATOM 721 N N . GLU A 1 96 ? 12.851 3.196 -13.004 1.00 97.12 96 GLU A N 1
ATOM 722 C CA . GLU A 1 96 ? 13.826 2.135 -12.723 1.00 97.12 96 GLU A CA 1
ATOM 723 C C . GLU A 1 96 ? 13.928 1.870 -11.212 1.00 97.12 96 GLU A C 1
ATOM 725 O O . GLU A 1 96 ? 13.693 2.760 -10.394 1.00 97.12 96 GLU A O 1
ATOM 730 N N . PHE A 1 97 ? 14.282 0.646 -10.815 1.00 95.62 97 PHE A N 1
ATOM 731 C CA . PHE A 1 97 ? 14.216 0.233 -9.407 1.00 95.62 97 PHE A CA 1
ATOM 732 C C . PHE A 1 97 ? 15.113 1.062 -8.476 1.00 95.62 97 PHE A C 1
ATOM 734 O O . PHE A 1 97 ? 14.685 1.445 -7.388 1.00 95.62 97 PHE A O 1
ATOM 741 N N . ASN A 1 98 ? 16.345 1.363 -8.897 1.00 96.12 98 ASN A N 1
ATOM 742 C CA . ASN A 1 98 ? 17.290 2.119 -8.069 1.00 96.12 98 ASN A CA 1
ATOM 743 C C . ASN A 1 98 ? 16.863 3.582 -7.891 1.00 96.12 98 ASN A C 1
ATOM 745 O O . ASN A 1 98 ? 16.944 4.104 -6.780 1.00 96.12 98 ASN A O 1
ATOM 749 N N . ASP A 1 99 ? 16.355 4.210 -8.953 1.00 96.94 99 ASP A N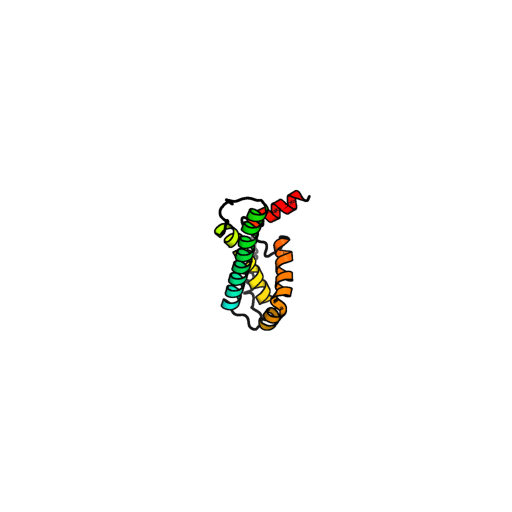 1
ATOM 750 C CA . ASP A 1 99 ? 15.795 5.562 -8.897 1.00 96.94 99 ASP A CA 1
ATOM 751 C C . ASP A 1 99 ? 14.546 5.604 -8.004 1.00 96.94 99 ASP A C 1
ATOM 753 O O . ASP A 1 99 ? 14.445 6.418 -7.084 1.00 96.94 99 ASP A O 1
ATOM 757 N N . PHE A 1 100 ? 13.642 4.634 -8.174 1.00 95.75 100 PHE A N 1
ATOM 758 C CA . PHE A 1 100 ? 12.479 4.501 -7.306 1.00 95.75 100 PHE A CA 1
ATOM 759 C C . PHE A 1 100 ? 12.870 4.336 -5.839 1.00 95.75 100 PHE A C 1
ATOM 761 O O . PHE A 1 100 ? 12.266 4.958 -4.970 1.00 95.75 100 PHE A O 1
ATOM 768 N N . LYS A 1 101 ? 13.879 3.516 -5.540 1.00 94.50 101 LYS A N 1
ATOM 769 C CA . LYS A 1 101 ? 14.349 3.294 -4.169 1.00 94.50 101 LYS A CA 1
ATOM 770 C C . LYS A 1 101 ? 14.910 4.576 -3.546 1.00 94.50 101 LYS A C 1
ATOM 772 O O . LYS A 1 101 ? 14.627 4.832 -2.377 1.00 94.50 101 LYS A O 1
ATOM 777 N N . ALA A 1 102 ? 15.654 5.378 -4.307 1.00 96.56 102 ALA A N 1
ATOM 778 C CA . ALA A 1 102 ? 16.187 6.661 -3.844 1.00 96.56 102 ALA A CA 1
ATOM 779 C C . ALA A 1 102 ? 15.077 7.700 -3.591 1.00 96.56 102 ALA A C 1
ATOM 781 O O . ALA A 1 102 ? 15.160 8.479 -2.644 1.00 96.56 102 ALA A O 1
ATOM 782 N N . ASN A 1 103 ? 14.006 7.665 -4.391 1.00 95.88 103 ASN A N 1
ATOM 783 C CA . ASN A 1 103 ? 12.940 8.672 -4.405 1.00 95.88 103 ASN A CA 1
ATOM 784 C C . ASN A 1 103 ? 11.576 8.154 -3.905 1.00 95.88 103 ASN A C 1
ATOM 786 O O . ASN A 1 103 ? 10.536 8.778 -4.149 1.00 95.88 103 ASN A O 1
ATOM 790 N N . ALA A 1 104 ? 11.557 7.030 -3.180 1.00 89.50 104 ALA A N 1
ATOM 791 C CA . ALA A 1 104 ? 10.346 6.249 -2.909 1.00 89.50 104 ALA A CA 1
ATOM 792 C C . ALA A 1 104 ? 9.219 7.074 -2.273 1.00 89.50 104 ALA A C 1
ATOM 794 O O . ALA A 1 104 ? 8.067 6.971 -2.686 1.00 89.50 104 ALA A O 1
ATOM 795 N N . ASN A 1 105 ? 9.545 7.938 -1.307 1.00 89.25 105 ASN A N 1
ATOM 796 C CA . ASN A 1 105 ? 8.560 8.794 -0.641 1.00 89.25 105 ASN A CA 1
ATOM 797 C C . ASN A 1 105 ? 7.884 9.775 -1.608 1.00 89.25 105 ASN A C 1
ATOM 799 O O . ASN A 1 105 ? 6.674 9.991 -1.526 1.00 89.25 105 ASN A O 1
ATOM 803 N N . THR A 1 106 ? 8.650 10.368 -2.522 1.00 94.06 106 THR A N 1
ATOM 804 C CA . THR A 1 106 ? 8.134 11.315 -3.516 1.00 94.06 106 THR A CA 1
ATOM 805 C C . THR A 1 106 ? 7.260 10.591 -4.532 1.00 94.06 106 THR A C 1
ATOM 807 O O . THR A 1 106 ? 6.123 11.001 -4.770 1.00 94.06 106 THR A O 1
ATOM 810 N N . TYR A 1 107 ? 7.730 9.470 -5.073 1.00 93.75 107 TYR A N 1
ATOM 811 C CA . TYR A 1 107 ? 6.991 8.728 -6.095 1.00 93.75 107 TYR A CA 1
ATOM 812 C C . TYR A 1 107 ? 5.740 8.050 -5.540 1.00 93.75 107 TYR A C 1
ATOM 814 O O . TYR A 1 107 ? 4.680 8.113 -6.161 1.00 93.75 107 TYR A O 1
ATOM 822 N N . PHE A 1 108 ? 5.782 7.504 -4.322 1.00 87.94 108 PHE A N 1
ATOM 823 C CA . PHE A 1 108 ? 4.562 7.004 -3.686 1.00 87.94 108 PHE A CA 1
ATOM 824 C C . PHE A 1 108 ? 3.533 8.106 -3.444 1.00 87.94 108 PHE A C 1
ATOM 826 O O . PHE A 1 108 ? 2.344 7.861 -3.647 1.00 87.94 108 PHE A O 1
ATOM 833 N N . LYS A 1 109 ? 3.950 9.324 -3.069 1.00 90.00 109 LYS A N 1
ATOM 834 C CA . LYS A 1 109 ? 3.023 10.463 -2.944 1.00 90.00 109 LYS A CA 1
ATOM 835 C C . LYS A 1 109 ? 2.341 10.791 -4.276 1.00 90.00 109 LYS A C 1
ATOM 837 O O . LYS A 1 109 ? 1.137 11.050 -4.289 1.00 90.00 109 LYS A O 1
ATOM 842 N N . GLN A 1 110 ? 3.079 10.716 -5.384 1.00 93.75 110 GLN A N 1
ATOM 843 C CA . GLN A 1 110 ? 2.532 10.916 -6.731 1.00 93.75 110 GLN A CA 1
ATOM 844 C C . GLN A 1 110 ? 1.518 9.833 -7.131 1.00 93.75 110 GLN A C 1
ATOM 846 O O . GLN A 1 110 ? 0.612 10.116 -7.908 1.00 93.75 110 GLN A O 1
ATOM 851 N N . LEU A 1 111 ? 1.618 8.618 -6.582 1.00 93.88 111 LEU A N 1
ATOM 852 C CA . LEU A 1 111 ? 0.659 7.534 -6.835 1.00 93.88 111 LEU A CA 1
ATOM 853 C C . LEU A 1 111 ? -0.545 7.553 -5.880 1.00 93.88 111 LEU A C 1
ATOM 855 O O . LEU A 1 111 ? -1.670 7.272 -6.297 1.00 93.88 111 LEU A O 1
ATOM 859 N N . ILE A 1 112 ? -0.336 7.886 -4.603 1.00 92.00 112 ILE A N 1
ATOM 860 C CA . ILE A 1 112 ? -1.377 7.768 -3.572 1.00 92.00 112 ILE A CA 1
ATOM 861 C C . ILE A 1 112 ? -2.445 8.856 -3.694 1.00 92.00 112 ILE A C 1
ATOM 863 O O . ILE A 1 112 ? -3.628 8.569 -3.540 1.00 92.00 112 ILE A O 1
ATOM 867 N N . GLN A 1 113 ? -2.061 10.095 -4.013 1.00 89.94 113 GLN A N 1
ATOM 868 C CA . GLN A 1 113 ? -3.003 11.205 -4.173 1.00 89.94 113 GLN A CA 1
ATOM 869 C C . GLN A 1 113 ? -4.045 10.935 -5.272 1.00 89.94 113 GLN A C 1
ATOM 871 O O . GLN A 1 113 ? -5.242 10.981 -4.973 1.00 89.94 113 GLN A O 1
ATOM 876 N N . PRO A 1 114 ? -3.661 10.574 -6.514 1.00 91.31 114 PRO A N 1
ATOM 877 C CA . PRO A 1 114 ? -4.645 10.239 -7.537 1.00 91.31 114 PRO A CA 1
ATOM 878 C C . PRO A 1 114 ? -5.461 8.993 -7.174 1.00 91.31 114 PRO A C 1
ATOM 880 O O . PRO A 1 114 ? -6.664 8.975 -7.433 1.00 91.31 114 PRO A O 1
ATOM 883 N N . ALA A 1 115 ? -4.869 7.984 -6.523 1.00 92.81 115 ALA A N 1
ATOM 884 C CA . ALA A 1 115 ? -5.607 6.810 -6.048 1.00 92.81 115 ALA A CA 1
ATOM 885 C C . ALA A 1 115 ? -6.721 7.192 -5.053 1.00 92.81 115 ALA A C 1
ATOM 887 O O . ALA A 1 115 ? -7.884 6.828 -5.242 1.00 92.81 115 ALA A O 1
ATOM 888 N N . MET A 1 116 ? -6.402 7.995 -4.037 1.00 90.38 116 MET A N 1
ATOM 889 C CA . MET A 1 116 ? -7.370 8.476 -3.042 1.00 90.38 116 MET A CA 1
ATOM 890 C C . MET A 1 116 ? -8.408 9.428 -3.651 1.00 90.38 116 MET A C 1
ATOM 892 O O . MET A 1 116 ? -9.561 9.466 -3.217 1.00 90.38 116 MET A O 1
ATOM 896 N N . ASN A 1 117 ? -8.044 10.122 -4.729 1.00 90.69 117 ASN A N 1
ATOM 897 C CA . ASN A 1 117 ? -8.958 10.942 -5.515 1.00 90.69 117 ASN A CA 1
ATOM 898 C C . ASN A 1 117 ? -9.821 10.137 -6.498 1.00 90.69 117 ASN A C 1
ATOM 900 O O . ASN A 1 117 ? -10.606 10.734 -7.231 1.00 90.69 117 ASN A O 1
ATOM 904 N N . GLY A 1 118 ? -9.819 8.804 -6.428 1.00 87.88 118 GLY A N 1
ATOM 905 C CA . GLY A 1 118 ? -10.701 7.948 -7.227 1.00 87.88 118 GLY A CA 1
ATOM 906 C C . GLY A 1 118 ? -10.152 7.610 -8.611 1.00 87.88 118 GLY A C 1
ATOM 907 O O . GLY A 1 118 ? -10.916 7.142 -9.455 1.00 87.88 118 GLY A O 1
ATOM 908 N N . GLY A 1 119 ? -8.859 7.842 -8.834 1.00 91.00 119 GLY A N 1
ATOM 909 C CA . GLY A 1 119 ? -8.157 7.468 -10.053 1.00 91.00 119 GLY A CA 1
ATOM 910 C C . GLY A 1 119 ? -7.966 5.958 -10.202 1.00 91.00 119 GLY A C 1
ATOM 911 O O . GLY A 1 119 ? -8.589 5.144 -9.521 1.00 91.00 119 GLY A O 1
ATOM 912 N N . GLU A 1 120 ? -7.069 5.592 -11.111 1.00 91.69 120 GLU A N 1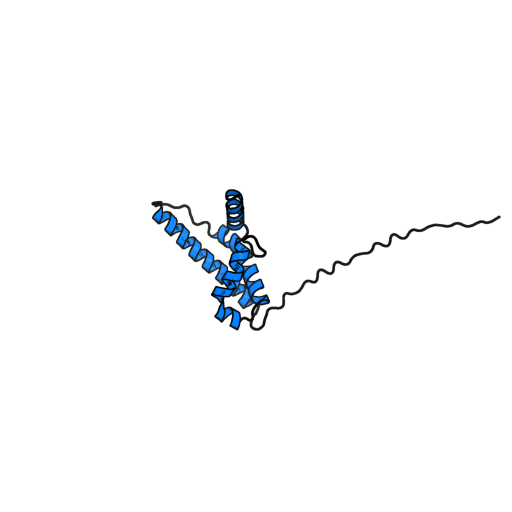
ATOM 913 C CA . GLU A 1 120 ? -6.842 4.215 -11.568 1.00 91.69 120 GLU A CA 1
ATOM 914 C C . GLU A 1 120 ? -6.608 3.217 -10.423 1.00 91.69 120 GLU A C 1
ATOM 916 O O . GLU A 1 120 ? -7.278 2.192 -10.346 1.00 91.69 120 GLU A O 1
ATOM 921 N N . CYS A 1 121 ? -5.729 3.556 -9.476 1.00 94.50 121 CYS A N 1
ATOM 922 C CA . CYS A 1 121 ? -5.401 2.692 -8.342 1.00 94.50 121 CYS A CA 1
ATOM 923 C C . CYS A 1 121 ? -6.277 2.934 -7.103 1.00 94.50 121 CYS A C 1
ATOM 925 O O . CYS A 1 121 ? -5.811 2.725 -5.986 1.00 94.50 121 CYS A O 1
ATOM 927 N N . LYS A 1 122 ? -7.522 3.402 -7.251 1.00 94.94 122 LYS A N 1
ATOM 928 C CA . LYS A 1 122 ? -8.402 3.666 -6.100 1.00 94.94 122 LYS A CA 1
ATOM 929 C C . LYS A 1 122 ? -8.595 2.431 -5.204 1.00 94.94 122 LYS A C 1
ATOM 931 O O . LYS A 1 122 ? -8.738 1.318 -5.717 1.00 94.94 122 LYS A O 1
ATOM 936 N N . PRO A 1 123 ? -8.658 2.602 -3.871 1.00 93.38 123 PRO A N 1
ATOM 937 C CA . PRO A 1 123 ? -8.990 1.502 -2.976 1.00 93.38 123 PRO A CA 1
ATOM 938 C C . PRO A 1 123 ? -10.446 1.071 -3.175 1.00 93.38 123 PRO A C 1
ATOM 940 O O . PRO A 1 123 ? -11.318 1.871 -3.527 1.00 93.38 123 PRO A O 1
ATOM 943 N N . THR A 1 124 ? -10.718 -0.205 -2.927 1.00 92.44 124 THR A N 1
ATOM 944 C CA . THR A 1 124 ? -12.060 -0.793 -3.036 1.00 92.44 124 THR A CA 1
ATOM 945 C C . THR A 1 124 ? -12.601 -1.122 -1.641 1.00 92.44 124 THR A C 1
ATOM 947 O O . THR A 1 124 ? -12.088 -0.625 -0.637 1.00 92.44 124 THR A O 1
ATOM 950 N N . GLY A 1 125 ? -13.688 -1.892 -1.553 1.00 91.31 125 GLY A N 1
ATOM 951 C CA . GLY A 1 125 ? -14.205 -2.378 -0.274 1.00 91.31 125 GLY A CA 1
ATOM 952 C C . GLY A 1 125 ? -14.640 -1.265 0.684 1.00 91.31 125 GLY A C 1
ATOM 953 O O . GLY A 1 125 ? -15.294 -0.298 0.285 1.00 91.31 125 GLY A O 1
ATOM 954 N N . LEU A 1 126 ? -14.303 -1.427 1.964 1.00 90.12 126 LEU A N 1
ATOM 955 C CA . LEU A 1 126 ? -14.697 -0.517 3.043 1.00 90.12 126 LEU A CA 1
ATOM 956 C C . LEU A 1 126 ? -14.125 0.887 2.824 1.00 90.12 126 LEU A C 1
ATOM 958 O O . LEU A 1 126 ? -14.846 1.877 2.953 1.00 90.12 126 LEU A O 1
ATOM 962 N N . VAL A 1 127 ? -12.853 0.972 2.432 1.00 89.81 127 VAL A N 1
ATOM 963 C CA . VAL A 1 127 ? -12.163 2.253 2.222 1.00 89.81 127 VAL A CA 1
ATOM 964 C C . VAL A 1 127 ? -12.711 2.965 0.989 1.00 89.81 127 VAL A C 1
ATOM 966 O O . VAL A 1 127 ? -13.044 4.145 1.066 1.00 89.81 127 VAL A O 1
ATOM 969 N N . GLY A 1 128 ? -12.879 2.251 -0.128 1.00 89.56 128 GLY A N 1
ATOM 970 C CA . GLY A 1 128 ? -13.445 2.830 -1.349 1.00 89.56 128 GLY A CA 1
ATOM 971 C C . GLY A 1 128 ? -14.850 3.402 -1.133 1.00 89.56 128 GLY A C 1
ATOM 972 O O . GLY A 1 128 ? -15.145 4.516 -1.572 1.00 89.56 128 GLY A O 1
ATOM 973 N N . LYS A 1 129 ? -15.700 2.685 -0.383 1.00 91.38 129 LYS A N 1
ATOM 974 C CA . LYS A 1 129 ? -17.038 3.163 0.008 1.00 91.38 129 LYS A CA 1
ATOM 975 C C . LYS A 1 129 ? -16.966 4.409 0.894 1.00 91.38 129 LYS A C 1
ATOM 977 O O . LYS A 1 129 ? -17.705 5.361 0.655 1.00 91.38 129 LYS A O 1
ATOM 982 N N . ALA A 1 130 ? -16.067 4.427 1.879 1.00 88.56 130 ALA A N 1
ATOM 983 C CA . ALA A 1 130 ? -15.889 5.571 2.772 1.00 88.56 130 ALA A CA 1
ATOM 984 C C . ALA A 1 130 ? -15.428 6.832 2.020 1.00 88.56 130 ALA A C 1
ATOM 986 O O . ALA A 1 130 ? -15.978 7.908 2.248 1.00 88.56 130 ALA A O 1
ATOM 987 N N . ILE A 1 131 ? -14.483 6.700 1.082 1.00 87.88 131 ILE A N 1
ATOM 988 C CA . ILE A 1 131 ? -14.014 7.815 0.242 1.00 87.88 131 ILE A CA 1
ATOM 989 C C . ILE A 1 131 ? -15.147 8.352 -0.634 1.00 87.88 131 ILE A C 1
ATOM 991 O O . ILE A 1 131 ? -15.330 9.566 -0.715 1.00 87.88 131 ILE A O 1
ATOM 995 N N . LYS A 1 132 ? -15.917 7.466 -1.279 1.00 88.62 132 LYS A N 1
ATOM 996 C CA . LYS A 1 132 ? -17.057 7.868 -2.115 1.00 88.62 132 LYS A CA 1
ATOM 997 C C . LYS A 1 132 ? -18.072 8.674 -1.299 1.00 88.62 132 LYS A C 1
ATOM 999 O O . LYS A 1 132 ? -18.392 9.796 -1.677 1.00 88.62 132 LYS A O 1
ATOM 1004 N N . LYS A 1 133 ? -18.474 8.152 -0.136 1.00 88.69 133 LYS A N 1
ATOM 1005 C CA . LYS A 1 133 ? -19.407 8.830 0.772 1.00 88.69 133 LYS A CA 1
ATOM 1006 C C . LYS A 1 133 ? -18.874 10.190 1.233 1.00 88.69 133 LYS A C 1
ATOM 1008 O O . LYS A 1 133 ? -19.601 11.173 1.206 1.00 88.69 133 LYS A O 1
ATOM 1013 N N . ALA A 1 134 ? -17.596 10.271 1.605 1.00 84.94 134 ALA A N 1
ATOM 1014 C CA . ALA A 1 134 ? -16.980 11.525 2.042 1.00 84.94 134 ALA A CA 1
ATOM 1015 C C . ALA A 1 134 ? -16.952 12.604 0.945 1.00 84.94 134 ALA A C 1
ATOM 1017 O O . ALA A 1 134 ? -16.972 13.789 1.266 1.00 84.94 134 ALA A O 1
ATOM 1018 N N . LYS A 1 135 ? -16.892 12.213 -0.333 1.00 83.00 135 LYS A N 1
ATOM 1019 C CA . LYS A 1 135 ? -16.990 13.142 -1.468 1.00 83.00 135 LYS A CA 1
ATOM 1020 C C . LYS A 1 135 ? -18.424 13.594 -1.722 1.00 83.00 135 LYS A C 1
ATOM 1022 O O . LYS A 1 135 ? -18.635 14.769 -1.987 1.00 83.00 135 LYS A O 1
ATOM 1027 N N . GLU A 1 136 ? -19.387 12.683 -1.617 1.00 83.94 136 GLU A N 1
ATOM 1028 C CA . GLU A 1 136 ? -20.815 12.994 -1.761 1.00 83.94 136 GLU A CA 1
ATOM 1029 C C . GLU A 1 136 ? -21.303 13.944 -0.661 1.00 83.94 136 GLU A C 1
ATOM 1031 O O . GLU A 1 136 ? -22.061 14.855 -0.950 1.00 83.94 136 GLU A O 1
ATOM 1036 N N . SER 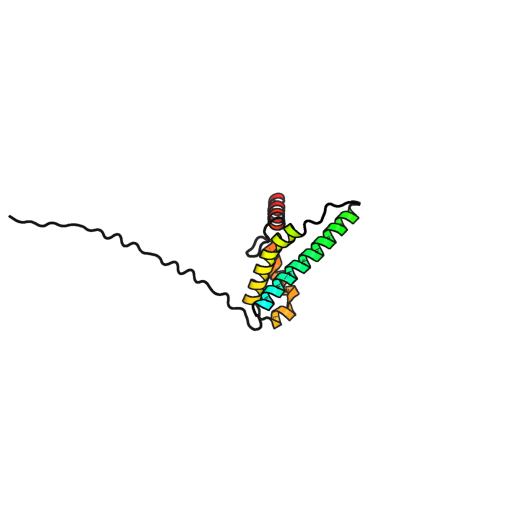A 1 137 ? -20.819 13.799 0.577 1.00 77.25 137 SER A N 1
ATOM 1037 C CA . SER A 1 137 ? -21.188 14.681 1.699 1.00 77.25 137 SER A CA 1
ATOM 1038 C C . SER A 1 137 ? -20.559 16.083 1.660 1.00 77.25 137 SER A C 1
ATOM 1040 O O . SER A 1 137 ? -20.815 16.877 2.559 1.00 77.25 137 SER A O 1
ATOM 1042 N N . LYS A 1 138 ? -19.692 16.375 0.684 1.00 71.44 138 LYS A N 1
ATOM 1043 C CA . LYS A 1 138 ? -19.056 17.693 0.495 1.00 71.44 138 LYS A CA 1
ATOM 1044 C C . LYS A 1 138 ? -19.615 18.463 -0.705 1.00 71.44 138 LYS A C 1
ATOM 1046 O O . LYS A 1 138 ? -19.116 19.549 -0.993 1.00 71.44 138 LYS A O 1
ATOM 1051 N N . LYS A 1 139 ? -20.563 17.870 -1.428 1.00 56.34 139 LYS A N 1
ATOM 1052 C CA . LYS A 1 139 ? -21.262 18.474 -2.560 1.00 56.34 139 LYS A CA 1
ATOM 1053 C C . LYS A 1 139 ? -22.615 18.987 -2.088 1.00 56.34 139 LYS A C 1
ATOM 1055 O O . LYS A 1 139 ? -23.028 20.034 -2.621 1.00 56.34 139 LYS A O 1
#

Foldseek 3Di:
DDDDDDDPPPPPPPPPPPPPPPPPPLDFAAPDDPVNLVVQLVVQLVVVLVVQVVVQVVVCVVVVNPDDDDDPSVQSSQQRSQLSSVLSSVLRSPDHPVVCVVCVVVSVVVSVVCLLVVDDSPGDGPSNVVSVVVVVVVD

Secondary structure (DSSP, 8-state):
---------------------------PPTT--HHHHHHHHHHHHHHHHHHHHHHHHHHHHHTT-SSPPPP-HHHHHHHHHHHHHHHHHHHHHHS-HHHHHHTHHHHHHHHHHHHHTTSTT---HHHHHHHHHHHHTT-

Radius of gyration: 25.77 Å; chains: 1; bounding box: 55×37×102 Å

pLDDT: mean 84.49, std 17.21, range [34.22, 97.12]